Protein AF-A0A662UL74-F1 (afdb_monomer_lite)

Sequence (66 aa):
MELLKEITRIVGEAAGLLRDLVDDPSIGRITGVGASGDTTRKADTVVEEFIISELRRTGIRLCIVT

Radius of gyration: 13.47 Å; chains: 1; bounding box: 31×24×36 Å

pLDDT: mean 90.74, std 5.8, range [66.38, 97.38]

Foldseek 3Di:
DVVVVLLVVLVVVLVVVCVVCVPPPQQQDFPDADPVRRTDGNSNVVSVVSSVVSVVVVPDDDDDDD

Secondary structure (DSSP, 8-state):
-HHHHHHHHHHHHHHHHHHHTTT-TTTT-EEEE-TTSPEEEHHHHHHHHHHHHHHHHT--------

Structure (mmCIF, N/CA/C/O backbone):
data_AF-A0A662UL74-F1
#
_entry.id   AF-A0A662UL74-F1
#
loop_
_atom_site.group_PDB
_atom_site.id
_atom_site.type_symbol
_atom_site.label_atom_id
_atom_site.label_alt_id
_atom_site.label_comp_id
_atom_site.label_asym_id
_atom_site.label_entity_id
_atom_site.label_seq_id
_atom_site.pdbx_PDB_ins_code
_atom_site.Cartn_x
_atom_site.Cartn_y
_atom_site.Cartn_z
_atom_site.occupancy
_atom_site.B_iso_or_equiv
_atom_site.auth_seq_id
_atom_site.auth_comp_id
_atom_site.auth_asym_id
_atom_site.auth_atom_id
_atom_site.pdbx_PDB_model_num
ATOM 1 N N . MET A 1 1 ? -6.463 -2.834 21.438 1.00 66.38 1 MET A N 1
ATOM 2 C CA . MET A 1 1 ? -6.435 -4.159 20.774 1.00 66.38 1 MET A CA 1
ATOM 3 C C . MET A 1 1 ? -7.126 -4.142 19.407 1.00 66.38 1 MET A C 1
ATOM 5 O O . MET A 1 1 ? -6.691 -4.865 18.527 1.00 66.38 1 MET A O 1
ATOM 9 N N . GLU A 1 2 ? -8.151 -3.308 19.205 1.00 83.00 2 GLU A N 1
ATOM 10 C CA . GLU A 1 2 ? -8.875 -3.145 17.929 1.00 83.00 2 GLU A CA 1
ATOM 11 C C . GLU A 1 2 ? -8.012 -2.558 16.796 1.00 83.00 2 GLU A C 1
ATOM 13 O O . GLU A 1 2 ? -7.917 -3.164 15.736 1.00 83.00 2 GLU A O 1
ATOM 18 N N . LEU A 1 3 ? -7.252 -1.486 17.064 1.00 86.06 3 LEU A N 1
ATOM 19 C CA . LEU A 1 3 ? -6.326 -0.896 16.082 1.00 86.06 3 LEU A CA 1
ATOM 20 C C . LEU A 1 3 ? -5.294 -1.904 15.546 1.00 86.06 3 LEU A C 1
ATOM 22 O O . LEU A 1 3 ? -5.023 -1.934 14.354 1.00 86.06 3 LEU A O 1
ATOM 26 N N . LEU A 1 4 ? -4.734 -2.753 16.413 1.00 89.81 4 LEU A N 1
ATOM 27 C CA . LEU A 1 4 ? -3.748 -3.754 15.995 1.00 89.81 4 LEU A CA 1
ATOM 28 C C . LEU A 1 4 ? -4.361 -4.801 15.053 1.00 89.81 4 LEU A C 1
ATOM 30 O O . LEU A 1 4 ? -3.702 -5.233 14.109 1.00 89.81 4 LEU A O 1
ATOM 34 N N . LYS A 1 5 ? -5.617 -5.199 15.296 1.00 91.88 5 LYS A N 1
ATOM 35 C CA . LYS A 1 5 ? -6.343 -6.123 14.416 1.00 91.88 5 LYS A CA 1
ATOM 36 C C . LYS A 1 5 ? -6.594 -5.491 13.049 1.00 91.88 5 LYS A C 1
ATOM 38 O O . LYS A 1 5 ? -6.304 -6.135 12.046 1.00 91.88 5 LYS A O 1
ATOM 43 N N . GLU A 1 6 ? -7.042 -4.236 13.016 1.00 92.38 6 GLU A N 1
ATOM 44 C CA . GLU A 1 6 ? -7.244 -3.509 11.757 1.00 92.38 6 GLU A CA 1
ATOM 45 C C . GLU A 1 6 ? -5.941 -3.324 10.984 1.00 92.38 6 GLU A C 1
ATOM 47 O O . GLU A 1 6 ? -5.886 -3.645 9.803 1.00 92.38 6 GLU A O 1
ATOM 52 N N . ILE A 1 7 ? -4.855 -2.913 11.646 1.00 92.19 7 ILE A N 1
ATOM 53 C CA . ILE A 1 7 ? -3.542 -2.792 10.997 1.00 92.19 7 ILE A CA 1
ATOM 54 C C . ILE A 1 7 ? -3.100 -4.139 10.418 1.00 92.19 7 ILE A C 1
ATOM 56 O O . ILE A 1 7 ? -2.640 -4.196 9.284 1.00 92.19 7 ILE A O 1
ATOM 60 N N . THR A 1 8 ? -3.268 -5.232 11.166 1.00 95.56 8 THR A N 1
ATOM 61 C CA . THR A 1 8 ? -2.877 -6.571 10.698 1.00 95.56 8 THR A CA 1
ATOM 62 C C . THR A 1 8 ? -3.672 -6.988 9.459 1.00 95.56 8 THR A C 1
ATOM 64 O O . THR A 1 8 ? -3.093 -7.523 8.515 1.00 95.56 8 THR A O 1
ATOM 67 N N . ARG A 1 9 ? -4.983 -6.708 9.433 1.00 95.88 9 ARG A N 1
ATOM 68 C CA . ARG A 1 9 ? -5.839 -6.935 8.260 1.00 95.88 9 ARG A CA 1
ATOM 69 C C . ARG A 1 9 ? -5.358 -6.117 7.060 1.00 95.88 9 ARG A C 1
ATOM 71 O O . ARG A 1 9 ? -5.098 -6.693 6.009 1.00 95.88 9 ARG A O 1
ATOM 78 N N . ILE A 1 10 ? -5.179 -4.807 7.240 1.00 96.25 10 ILE A N 1
ATOM 79 C CA . ILE A 1 10 ? -4.763 -3.874 6.180 1.00 96.25 10 ILE A CA 1
ATOM 80 C C . ILE A 1 10 ? -3.402 -4.274 5.598 1.00 96.25 10 ILE A C 1
ATOM 82 O O . ILE A 1 10 ? -3.231 -4.284 4.384 1.00 96.25 10 ILE A O 1
ATOM 86 N N . VAL A 1 11 ? -2.440 -4.660 6.442 1.00 95.44 11 VAL A N 1
ATOM 87 C CA . VAL A 1 11 ? -1.125 -5.145 5.990 1.00 95.44 11 VAL A CA 1
ATOM 88 C C . VAL A 1 11 ? -1.258 -6.439 5.180 1.00 95.44 11 VAL A C 1
ATOM 90 O O . VAL A 1 11 ? -0.580 -6.596 4.165 1.00 95.44 11 VAL A O 1
ATOM 93 N N . GLY A 1 12 ? -2.145 -7.352 5.585 1.00 97.25 12 GLY A N 1
ATOM 94 C CA . GLY A 1 12 ? -2.441 -8.566 4.821 1.00 97.25 12 GLY A CA 1
ATOM 95 C C . GLY A 1 12 ? -3.014 -8.268 3.432 1.00 97.25 12 GLY A C 1
ATOM 96 O O . GLY A 1 12 ? -2.584 -8.866 2.447 1.00 97.25 12 GLY A O 1
ATOM 97 N N . GLU A 1 13 ? -3.933 -7.309 3.337 1.00 97.38 13 GLU A N 1
ATOM 98 C CA . GLU A 1 13 ? -4.523 -6.873 2.066 1.00 97.38 13 GLU A CA 1
ATOM 99 C C . GLU A 1 13 ? -3.506 -6.147 1.177 1.00 97.38 13 GLU A C 1
ATOM 101 O O . GLU A 1 13 ? -3.419 -6.439 -0.014 1.00 97.38 13 GLU A O 1
ATOM 106 N N . ALA A 1 14 ? -2.664 -5.286 1.755 1.00 96.75 14 ALA A N 1
ATOM 107 C CA . ALA A 1 14 ? -1.579 -4.617 1.040 1.00 96.75 14 ALA A CA 1
ATOM 108 C C . ALA A 1 14 ? -0.570 -5.621 0.453 1.00 96.75 14 ALA A C 1
ATOM 110 O O . ALA A 1 14 ? -0.106 -5.458 -0.676 1.00 96.75 14 ALA A O 1
ATOM 111 N N . ALA A 1 15 ? -0.258 -6.695 1.185 1.00 95.38 15 ALA A N 1
ATOM 112 C CA . ALA A 1 15 ? 0.589 -7.774 0.681 1.00 95.38 15 ALA A CA 1
ATOM 113 C C . ALA A 1 15 ? -0.069 -8.550 -0.476 1.00 95.38 15 ALA A C 1
ATOM 115 O O . ALA A 1 15 ? 0.629 -8.985 -1.394 1.00 95.38 15 ALA A O 1
ATOM 116 N N . GLY A 1 16 ? -1.396 -8.718 -0.446 1.00 96.19 16 GLY A N 1
ATOM 117 C CA . GLY A 1 16 ? -2.172 -9.261 -1.565 1.00 96.19 16 GLY A CA 1
ATOM 118 C C . GLY A 1 16 ? -2.092 -8.364 -2.800 1.00 96.19 16 GLY A C 1
ATOM 119 O O . GLY A 1 16 ? -1.695 -8.829 -3.862 1.00 96.19 16 GLY A O 1
ATOM 120 N N . LEU A 1 17 ? -2.341 -7.064 -2.628 1.00 95.19 17 LEU A N 1
ATOM 121 C CA . LEU A 1 17 ? -2.243 -6.063 -3.693 1.00 95.19 17 LEU A CA 1
ATOM 122 C C . LEU A 1 17 ? -0.862 -6.062 -4.364 1.00 95.19 17 LEU A C 1
ATOM 124 O O . LEU A 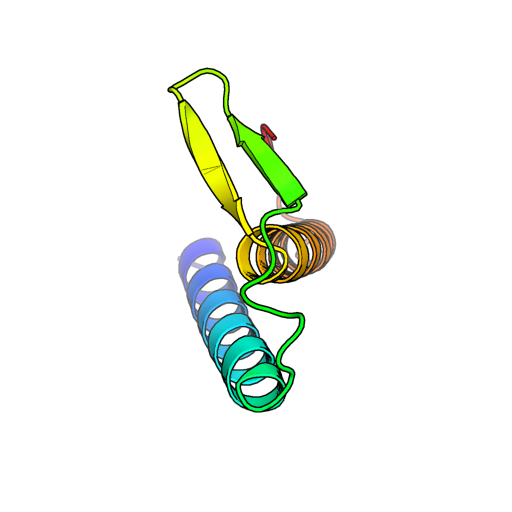1 17 ? -0.765 -6.078 -5.587 1.00 95.19 17 LEU A O 1
ATOM 128 N N . LEU A 1 18 ? 0.218 -6.080 -3.577 1.00 94.31 18 LEU A N 1
ATOM 129 C CA . LEU A 1 18 ? 1.581 -6.146 -4.116 1.00 94.31 18 LEU A CA 1
ATOM 130 C C . LEU A 1 18 ? 1.847 -7.429 -4.903 1.00 94.31 18 LEU A C 1
ATOM 132 O O . LEU A 1 18 ? 2.565 -7.394 -5.900 1.00 94.31 18 LEU A O 1
ATOM 136 N N . ARG A 1 19 ? 1.286 -8.558 -4.460 1.00 94.94 19 ARG A N 1
ATOM 137 C CA . ARG A 1 19 ? 1.420 -9.836 -5.164 1.00 94.94 19 ARG A CA 1
ATOM 138 C C . ARG A 1 19 ? 0.742 -9.785 -6.526 1.00 94.94 19 ARG A C 1
ATOM 140 O O . ARG A 1 19 ? 1.332 -10.253 -7.490 1.00 94.94 19 ARG A O 1
ATOM 147 N N . ASP A 1 20 ? -0.439 -9.186 -6.609 1.00 94.31 20 ASP A N 1
ATOM 148 C CA . ASP A 1 20 ? -1.180 -9.052 -7.868 1.00 94.31 20 ASP A CA 1
ATOM 149 C C . ASP A 1 20 ? -0.473 -8.115 -8.863 1.00 94.31 20 ASP A C 1
ATOM 151 O O . ASP A 1 20 ? -0.665 -8.220 -10.073 1.00 94.31 20 ASP A O 1
ATOM 155 N N . LEU A 1 21 ? 0.381 -7.217 -8.363 1.00 93.19 21 LEU A N 1
ATOM 156 C CA . LEU A 1 21 ? 1.165 -6.273 -9.160 1.00 93.19 21 LEU A CA 1
ATOM 157 C C . LEU A 1 21 ? 2.584 -6.764 -9.483 1.00 93.19 21 LEU A C 1
ATOM 159 O O . LEU A 1 21 ? 3.326 -6.040 -10.145 1.00 93.19 21 LEU A O 1
ATOM 163 N N . VAL A 1 22 ? 2.986 -7.960 -9.038 1.00 91.19 22 VAL A N 1
ATOM 164 C CA . VAL A 1 22 ? 4.376 -8.438 -9.173 1.00 91.19 22 VAL A CA 1
ATOM 165 C C . VAL A 1 22 ? 4.829 -8.554 -10.632 1.00 91.19 22 VAL A C 1
ATOM 167 O O . VAL A 1 22 ? 5.998 -8.319 -10.934 1.00 91.19 22 VAL A O 1
ATOM 170 N N . ASP A 1 23 ? 3.892 -8.856 -11.532 1.00 93.06 23 ASP A N 1
ATOM 171 C CA . ASP A 1 23 ? 4.142 -9.002 -12.966 1.00 93.06 23 ASP A CA 1
ATOM 172 C C . ASP A 1 23 ? 4.004 -7.675 -13.741 1.00 93.06 23 ASP A C 1
ATOM 174 O O . ASP A 1 23 ? 4.267 -7.643 -14.944 1.00 93.06 23 ASP A O 1
ATOM 178 N N . ASP A 1 24 ? 3.618 -6.566 -13.090 1.00 93.94 24 ASP A N 1
ATOM 179 C CA . ASP A 1 24 ? 3.615 -5.235 -13.709 1.00 93.94 24 ASP A CA 1
ATOM 180 C C . ASP A 1 24 ? 5.048 -4.661 -13.702 1.00 93.94 24 ASP A C 1
ATOM 182 O O . ASP A 1 24 ? 5.537 -4.208 -12.662 1.00 93.94 24 ASP A O 1
ATOM 186 N N . PRO A 1 25 ? 5.735 -4.576 -14.859 1.00 90.81 25 PRO A N 1
ATOM 187 C CA . PRO A 1 25 ? 7.113 -4.087 -14.919 1.00 90.81 25 PRO A CA 1
ATOM 188 C C . PRO A 1 25 ? 7.244 -2.611 -14.513 1.00 90.81 25 PRO A C 1
ATOM 190 O O . PRO A 1 25 ? 8.340 -2.140 -14.206 1.00 90.81 25 PRO A O 1
ATOM 193 N N . SER A 1 26 ? 6.143 -1.855 -14.498 1.00 93.38 26 SER A N 1
ATOM 194 C CA . SER A 1 26 ? 6.135 -0.461 -14.067 1.00 93.38 26 SER A CA 1
ATOM 195 C C . SER A 1 26 ? 6.165 -0.300 -12.547 1.00 93.38 26 SER A C 1
ATOM 197 O O . SER A 1 26 ? 6.486 0.794 -12.078 1.00 93.38 26 SER A O 1
ATOM 199 N N . ILE A 1 27 ? 5.880 -1.351 -11.767 1.00 92.62 27 ILE A N 1
ATOM 200 C CA . ILE A 1 27 ? 5.782 -1.262 -10.302 1.00 92.62 27 ILE A CA 1
ATOM 201 C C . ILE A 1 27 ? 7.139 -0.955 -9.646 1.00 92.62 27 ILE A C 1
ATOM 203 O O . ILE A 1 27 ? 7.208 -0.251 -8.639 1.00 92.62 27 ILE A O 1
ATOM 207 N N . GLY A 1 28 ? 8.238 -1.382 -10.276 1.00 92.06 28 GLY A N 1
ATOM 208 C CA . GLY A 1 28 ? 9.607 -1.077 -9.849 1.00 92.06 28 GLY A CA 1
ATOM 209 C C . GLY A 1 28 ? 10.126 0.295 -10.293 1.00 92.06 28 GLY A C 1
ATOM 210 O O . GLY A 1 28 ? 11.237 0.675 -9.915 1.00 92.06 28 GLY A O 1
ATOM 211 N N . ARG A 1 29 ? 9.363 1.048 -11.098 1.00 94.25 29 ARG A N 1
ATOM 212 C CA . ARG A 1 29 ? 9.794 2.348 -11.626 1.00 94.25 29 ARG A CA 1
ATOM 213 C C . ARG A 1 29 ? 9.964 3.352 -10.492 1.00 94.25 29 ARG A C 1
ATOM 215 O O . ARG A 1 29 ? 9.062 3.535 -9.682 1.00 94.25 29 ARG A O 1
ATOM 222 N N . ILE A 1 30 ? 11.091 4.055 -10.508 1.00 93.94 30 ILE A N 1
ATOM 223 C CA . ILE A 1 30 ? 11.367 5.176 -9.609 1.00 93.94 30 ILE A CA 1
ATOM 224 C C . ILE A 1 30 ? 10.430 6.343 -9.952 1.00 93.94 30 ILE A C 1
ATOM 226 O O . ILE A 1 30 ? 10.375 6.784 -11.104 1.00 93.94 30 ILE A O 1
ATOM 230 N N . THR A 1 31 ? 9.692 6.825 -8.957 1.00 91.38 31 THR A N 1
ATOM 231 C CA . THR A 1 31 ? 8.739 7.941 -9.051 1.00 91.38 31 THR A CA 1
ATOM 232 C C . THR A 1 31 ? 9.214 9.182 -8.301 1.00 91.38 31 THR A C 1
ATOM 234 O O . THR A 1 31 ? 8.760 10.278 -8.618 1.00 91.38 31 THR A O 1
ATOM 237 N N . GLY A 1 32 ? 10.161 9.043 -7.371 1.00 89.19 32 GLY A N 1
ATOM 238 C CA . GLY A 1 32 ? 10.700 10.163 -6.607 1.00 89.19 32 GLY A CA 1
ATOM 239 C C . GLY A 1 32 ? 11.950 9.808 -5.809 1.00 89.19 32 GLY A C 1
ATOM 240 O O . GLY A 1 32 ? 12.397 8.660 -5.788 1.00 89.19 32 GLY A O 1
ATOM 241 N N . VAL A 1 33 ? 12.513 10.822 -5.158 1.00 88.25 33 VAL A N 1
ATOM 242 C CA . VAL A 1 33 ? 13.606 10.688 -4.193 1.00 88.25 33 VAL A CA 1
ATOM 243 C C . VAL A 1 33 ? 13.191 11.446 -2.938 1.00 88.25 33 VAL A C 1
ATOM 245 O O . VAL A 1 33 ? 12.862 12.630 -3.014 1.00 88.25 33 VAL A O 1
ATOM 248 N N . GLY A 1 34 ? 13.159 10.752 -1.804 1.00 79.88 34 GLY A N 1
ATOM 249 C CA . GLY A 1 34 ? 12.819 11.323 -0.508 1.00 79.88 34 GLY A CA 1
ATOM 250 C C . GLY A 1 34 ? 13.890 12.291 -0.004 1.00 79.88 34 GLY A C 1
ATOM 251 O O . GLY A 1 34 ? 15.023 12.311 -0.485 1.00 79.88 34 GLY A O 1
ATOM 252 N N . ALA A 1 35 ? 13.550 13.079 1.017 1.00 76.06 35 ALA A N 1
ATOM 253 C CA . ALA A 1 35 ? 14.467 14.055 1.617 1.00 76.06 35 ALA A CA 1
ATOM 254 C C . ALA A 1 35 ? 15.745 13.420 2.209 1.00 76.06 35 ALA A C 1
ATOM 256 O O . ALA A 1 35 ? 16.773 14.087 2.311 1.00 76.06 35 ALA A O 1
ATOM 257 N N . SER A 1 36 ? 15.690 12.134 2.570 1.00 82.94 36 SER A N 1
ATOM 258 C CA . SER A 1 36 ? 16.820 11.316 3.032 1.00 82.94 36 SER A CA 1
ATOM 259 C C . SER A 1 36 ? 17.715 10.785 1.903 1.00 82.94 36 SER A C 1
ATOM 261 O O . SER A 1 36 ? 18.749 10.186 2.185 1.00 82.94 36 SER A O 1
ATOM 263 N N . GLY A 1 37 ? 17.342 10.991 0.635 1.00 84.31 37 GLY A N 1
ATOM 264 C CA . GLY A 1 37 ? 18.004 10.395 -0.530 1.00 84.31 37 GLY A CA 1
ATOM 265 C C . GLY A 1 37 ? 17.469 9.010 -0.913 1.00 84.31 37 GLY A C 1
ATOM 266 O O . GLY A 1 37 ? 17.929 8.432 -1.899 1.00 84.31 37 GLY A O 1
ATOM 267 N N . ASP A 1 38 ? 16.486 8.487 -0.175 1.00 88.06 38 ASP A N 1
ATOM 268 C CA . ASP A 1 38 ? 15.866 7.198 -0.475 1.00 88.06 38 ASP A CA 1
ATOM 269 C C . ASP A 1 38 ? 15.026 7.264 -1.747 1.00 88.06 38 ASP A C 1
ATOM 271 O O . ASP A 1 38 ? 14.364 8.255 -2.047 1.00 88.06 38 ASP A O 1
ATOM 275 N N . THR A 1 39 ? 15.053 6.186 -2.519 1.00 91.88 39 THR A N 1
ATOM 276 C CA . THR A 1 39 ? 14.336 6.119 -3.789 1.00 91.88 39 THR A CA 1
ATOM 277 C C . THR A 1 39 ? 12.902 5.653 -3.572 1.00 91.88 39 THR A C 1
ATOM 279 O O . THR A 1 39 ? 12.695 4.537 -3.101 1.00 91.88 39 THR A O 1
ATOM 282 N N . THR A 1 40 ? 11.925 6.459 -3.984 1.00 90.81 40 THR A N 1
ATOM 283 C CA . THR A 1 40 ? 10.510 6.068 -4.009 1.00 90.81 40 THR A CA 1
ATOM 284 C C . THR A 1 40 ? 10.205 5.382 -5.331 1.00 90.81 40 THR A C 1
ATOM 286 O O . THR A 1 40 ? 10.470 5.931 -6.407 1.00 90.81 40 THR A O 1
ATOM 289 N N . ARG A 1 41 ? 9.654 4.173 -5.269 1.00 94.38 41 ARG A N 1
ATOM 290 C CA . ARG A 1 41 ? 9.148 3.423 -6.420 1.00 94.38 41 ARG A CA 1
ATOM 291 C C . ARG A 1 41 ? 7.631 3.517 -6.486 1.00 94.38 41 ARG A C 1
ATOM 293 O O . ARG A 1 41 ? 6.958 3.783 -5.496 1.00 94.38 41 ARG A O 1
ATOM 300 N N . LYS A 1 42 ? 7.077 3.215 -7.657 1.00 93.75 42 LYS A N 1
ATOM 301 C CA . LYS A 1 42 ? 5.627 3.149 -7.870 1.00 93.75 42 LYS A CA 1
ATOM 302 C C . LYS A 1 42 ? 4.943 2.189 -6.884 1.00 93.75 42 LYS A C 1
ATOM 304 O O . LYS A 1 42 ? 3.861 2.510 -6.405 1.00 93.75 42 LYS A O 1
ATOM 309 N N . ALA A 1 43 ? 5.580 1.059 -6.557 1.00 93.12 43 ALA A N 1
ATOM 310 C CA . ALA A 1 43 ? 5.114 0.123 -5.530 1.00 93.12 43 ALA A CA 1
ATOM 311 C C . ALA A 1 43 ? 4.848 0.809 -4.180 1.00 93.12 43 ALA A C 1
ATOM 313 O O . ALA A 1 43 ? 3.800 0.586 -3.577 1.00 93.12 43 ALA A O 1
ATOM 314 N N . ASP A 1 44 ? 5.780 1.662 -3.747 1.00 91.94 44 ASP A N 1
ATOM 315 C CA . ASP A 1 44 ? 5.724 2.345 -2.454 1.00 91.94 44 ASP A CA 1
ATOM 316 C C . ASP A 1 44 ? 4.512 3.283 -2.417 1.00 91.94 44 ASP A C 1
ATOM 318 O O . ASP A 1 44 ? 3.688 3.195 -1.512 1.00 91.94 44 ASP A O 1
ATOM 322 N N . THR A 1 45 ? 4.336 4.091 -3.469 1.00 91.94 45 THR A N 1
ATOM 323 C CA . THR A 1 45 ? 3.198 5.014 -3.599 1.00 91.94 45 THR A CA 1
ATOM 324 C C . THR A 1 45 ? 1.855 4.282 -3.611 1.00 91.94 45 THR A C 1
ATOM 326 O O . THR A 1 45 ? 0.940 4.668 -2.891 1.00 91.94 45 THR A O 1
ATOM 329 N N . VAL A 1 46 ? 1.727 3.206 -4.396 1.00 93.88 46 VAL A N 1
ATOM 330 C CA . VAL A 1 46 ? 0.467 2.448 -4.513 1.00 93.88 46 VAL A CA 1
ATOM 331 C C . VAL A 1 46 ? 0.055 1.843 -3.170 1.00 93.88 46 VAL A C 1
ATOM 333 O O . VAL A 1 46 ? -1.112 1.913 -2.784 1.00 93.88 46 VAL A O 1
ATOM 336 N N . VAL A 1 47 ? 1.007 1.252 -2.449 1.00 95.06 47 VAL A N 1
ATOM 337 C CA . VAL A 1 47 ? 0.735 0.639 -1.145 1.00 95.06 47 VAL A CA 1
ATOM 338 C C . VAL A 1 47 ? 0.434 1.691 -0.089 1.00 95.06 47 VAL A C 1
ATOM 340 O O . VAL A 1 47 ? -0.483 1.499 0.708 1.00 95.06 47 VAL A O 1
ATOM 343 N N . GLU A 1 48 ? 1.163 2.803 -0.085 1.00 93.50 48 GLU A N 1
ATOM 344 C CA . GLU A 1 48 ? 0.922 3.900 0.847 1.00 93.50 48 GLU A CA 1
ATOM 345 C C . GLU A 1 48 ? -0.486 4.484 0.669 1.00 93.50 48 GLU A C 1
ATOM 347 O O . GLU A 1 48 ? -1.245 4.567 1.637 1.00 93.50 48 GLU A O 1
ATOM 352 N N . GLU A 1 49 ? -0.884 4.801 -0.567 1.00 93.94 49 GLU A N 1
ATOM 353 C CA . GLU A 1 49 ? -2.226 5.306 -0.878 1.00 93.94 49 GLU A CA 1
ATOM 354 C C . GLU A 1 49 ? -3.323 4.322 -0.445 1.00 93.94 49 GLU A C 1
ATOM 356 O O . GLU A 1 49 ? -4.327 4.729 0.154 1.00 93.94 49 GLU A O 1
ATOM 361 N N . PHE A 1 50 ? -3.117 3.024 -0.692 1.00 95.62 50 PHE A N 1
ATOM 362 C CA . PHE A 1 50 ? -4.026 1.967 -0.253 1.00 95.62 50 PHE A CA 1
ATOM 363 C C . PHE A 1 50 ? -4.168 1.937 1.276 1.00 95.62 50 PHE A C 1
ATOM 365 O O . PHE A 1 50 ? -5.284 2.010 1.797 1.00 95.62 50 PHE A O 1
ATOM 372 N N . ILE A 1 51 ? -3.049 1.891 2.006 1.00 95.06 51 ILE A N 1
ATOM 373 C CA . ILE A 1 51 ? -3.044 1.831 3.473 1.00 95.06 51 ILE A CA 1
ATOM 374 C C . ILE A 1 51 ? -3.712 3.077 4.063 1.00 95.06 51 ILE A C 1
ATOM 376 O O . ILE A 1 51 ? -4.538 2.958 4.967 1.00 95.06 51 ILE A O 1
ATOM 380 N N . ILE A 1 52 ? -3.405 4.270 3.547 1.00 93.69 52 ILE A N 1
ATOM 381 C CA . ILE A 1 52 ? -4.011 5.526 4.012 1.00 93.69 52 ILE A CA 1
ATOM 382 C C . ILE A 1 52 ? -5.523 5.522 3.772 1.00 93.69 52 ILE A C 1
ATOM 384 O O . ILE A 1 52 ? -6.283 5.933 4.655 1.00 93.69 52 ILE A O 1
ATOM 388 N N . SER A 1 53 ? -5.973 5.057 2.604 1.00 94.06 53 SER A N 1
ATOM 389 C CA . SER A 1 53 ? -7.397 4.924 2.283 1.00 94.06 53 SER A 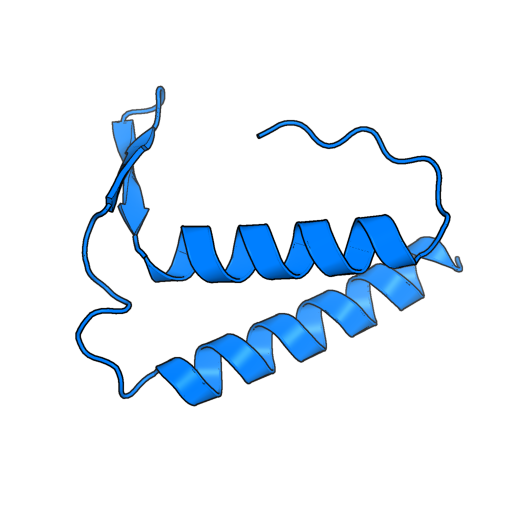CA 1
ATOM 390 C C . SER A 1 53 ? -8.110 4.003 3.276 1.00 94.06 53 SER A C 1
ATOM 392 O O . SER A 1 53 ? -9.146 4.380 3.828 1.00 94.06 53 SER A O 1
ATOM 394 N N . GLU A 1 54 ? -7.539 2.835 3.569 1.00 94.81 54 GLU A N 1
ATOM 395 C CA . GLU A 1 54 ? -8.126 1.879 4.511 1.00 94.81 54 GLU A CA 1
ATOM 396 C C . GLU A 1 54 ? -8.110 2.395 5.953 1.00 94.81 54 GLU A C 1
ATOM 398 O O . GLU A 1 54 ? -9.132 2.342 6.638 1.00 94.81 54 GLU A O 1
ATOM 403 N N . LEU A 1 55 ? -7.009 3.002 6.405 1.00 91.94 55 LEU A N 1
ATOM 404 C CA . LEU A 1 55 ? -6.922 3.610 7.736 1.00 91.94 55 LEU A CA 1
ATOM 405 C C . LEU A 1 55 ? -7.974 4.707 7.932 1.00 91.94 55 LEU A C 1
ATOM 407 O O . LEU A 1 55 ? -8.610 4.760 8.986 1.00 91.94 55 LEU A O 1
ATOM 411 N N . ARG A 1 56 ? -8.229 5.542 6.917 1.00 90.75 56 ARG A N 1
ATOM 412 C CA . ARG A 1 56 ? -9.282 6.573 6.962 1.00 90.75 56 ARG A CA 1
ATOM 413 C C . ARG A 1 56 ? -10.693 5.985 7.081 1.00 90.75 56 ARG A C 1
ATOM 415 O O . ARG A 1 56 ? -11.563 6.637 7.653 1.00 90.75 56 ARG A O 1
ATOM 422 N N . ARG A 1 57 ? -10.925 4.764 6.588 1.00 91.50 57 ARG A N 1
ATOM 423 C CA . ARG A 1 57 ? -12.223 4.066 6.670 1.00 91.50 57 ARG A CA 1
ATOM 424 C C . ARG A 1 57 ? -12.484 3.414 8.026 1.00 91.50 57 ARG A C 1
ATOM 426 O O . ARG A 1 57 ? -13.637 3.144 8.339 1.00 91.50 57 ARG A O 1
ATOM 433 N N . THR A 1 58 ? -11.454 3.211 8.849 1.00 88.25 58 THR A N 1
ATOM 434 C CA . THR A 1 58 ? -11.604 2.588 10.180 1.00 88.25 58 THR A CA 1
ATOM 435 C C . THR A 1 58 ? -12.394 3.44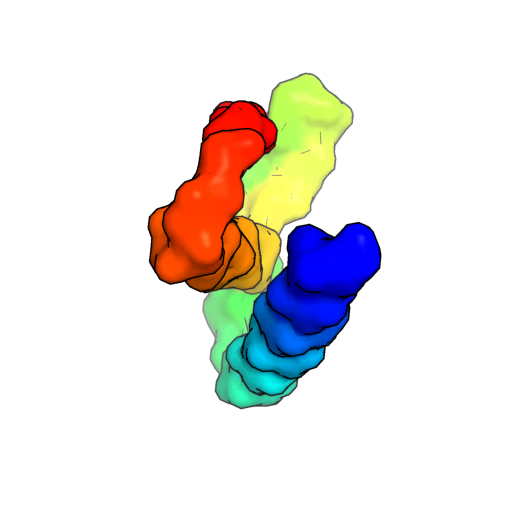0 11.180 1.00 88.25 58 THR A C 1
ATOM 437 O O . THR A 1 58 ? -12.812 2.936 12.218 1.00 88.25 58 THR A O 1
ATOM 440 N N . GLY A 1 59 ? -12.563 4.744 10.924 1.00 85.56 59 GLY A N 1
ATOM 441 C CA . GLY A 1 59 ? -13.166 5.682 11.880 1.00 85.56 59 GLY A CA 1
ATOM 442 C C . GLY A 1 59 ? -12.285 5.993 13.100 1.00 85.56 59 GLY A C 1
ATOM 443 O O . GLY A 1 59 ? -12.694 6.751 13.982 1.00 85.56 59 GLY A O 1
ATOM 444 N N . ILE A 1 60 ? -11.064 5.449 13.160 1.00 86.38 60 ILE A N 1
ATOM 445 C CA . ILE A 1 60 ? -10.099 5.717 14.226 1.00 86.38 60 ILE A CA 1
ATOM 446 C C . ILE A 1 60 ? -9.491 7.107 14.002 1.00 86.38 60 ILE A C 1
ATOM 448 O O . ILE A 1 60 ? -9.082 7.458 12.896 1.00 86.38 60 ILE A O 1
ATOM 452 N N . ARG A 1 61 ? -9.395 7.915 15.067 1.00 87.94 61 ARG A N 1
ATOM 453 C CA . ARG A 1 61 ? -8.680 9.200 15.009 1.00 87.94 61 ARG A CA 1
ATOM 454 C C . ARG A 1 61 ? -7.179 8.948 14.900 1.00 87.94 61 ARG A C 1
ATOM 456 O O . ARG A 1 61 ? -6.536 8.609 15.890 1.00 87.94 61 ARG A O 1
ATOM 463 N N . LEU A 1 62 ? -6.645 9.133 13.699 1.00 85.75 62 LEU A N 1
ATOM 464 C CA . LEU A 1 62 ? -5.241 8.932 13.360 1.00 85.75 62 LEU A CA 1
ATOM 465 C C . LEU A 1 62 ? -4.638 10.241 12.842 1.00 85.75 62 LEU A C 1
ATOM 467 O O . LEU A 1 62 ? -5.287 10.97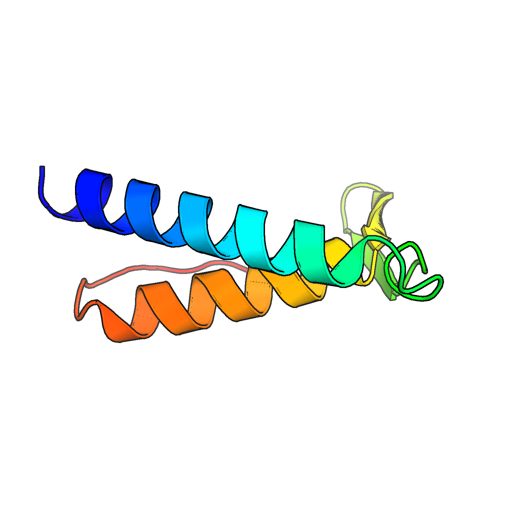9 12.102 1.00 85.75 62 LEU A O 1
ATOM 471 N N . CYS A 1 63 ? -3.388 10.512 13.216 1.00 88.88 63 CYS A N 1
ATOM 472 C CA . CYS A 1 63 ? -2.557 11.518 12.561 1.00 88.88 63 CYS A CA 1
ATOM 473 C C . CYS A 1 63 ? -1.662 10.785 11.560 1.00 88.88 63 CYS A C 1
ATOM 475 O O . CYS A 1 63 ? -0.873 9.933 11.967 1.00 88.88 63 CYS A O 1
ATOM 477 N N . ILE A 1 64 ? -1.822 11.072 10.270 1.00 85.06 64 ILE A N 1
ATOM 478 C CA . ILE A 1 64 ? -1.027 10.478 9.190 1.00 85.06 64 ILE A CA 1
ATOM 479 C C . ILE A 1 64 ? -0.090 11.568 8.674 1.00 85.06 64 ILE A C 1
ATOM 481 O O . ILE A 1 64 ? -0.556 12.654 8.332 1.00 85.06 64 ILE A O 1
ATOM 485 N N . VAL A 1 65 ? 1.209 11.276 8.642 1.00 81.75 65 VAL A N 1
ATOM 486 C CA . VAL A 1 65 ? 2.252 12.174 8.132 1.00 81.75 65 VAL A CA 1
ATOM 487 C C . VAL A 1 65 ? 2.873 11.498 6.914 1.00 81.75 65 VAL A C 1
ATOM 489 O O . VAL A 1 65 ? 3.343 10.369 7.040 1.00 81.75 65 VAL A O 1
ATOM 492 N N . THR A 1 66 ? 2.821 12.177 5.769 1.00 72.62 66 THR A N 1
ATOM 493 C CA . THR A 1 66 ? 3.333 11.740 4.458 1.00 72.62 66 THR A CA 1
ATOM 494 C C . THR A 1 66 ? 4.329 12.760 3.939 1.00 72.62 66 THR A C 1
ATOM 496 O O . THR A 1 66 ? 3.980 13.963 4.039 1.00 72.62 66 THR A O 1
#

=== Feature glossary ===
Key to the feature types in this record:

— What the protein is —

Primary structure: the covalent order of the twenty standard amino acids along the backbone. Two proteins with the same sequence will (almost always) fold to the same structure; two with 30% identity often share a fold but not the details.

Database cross-references. InterPro integrates a dozen domain/family signature datab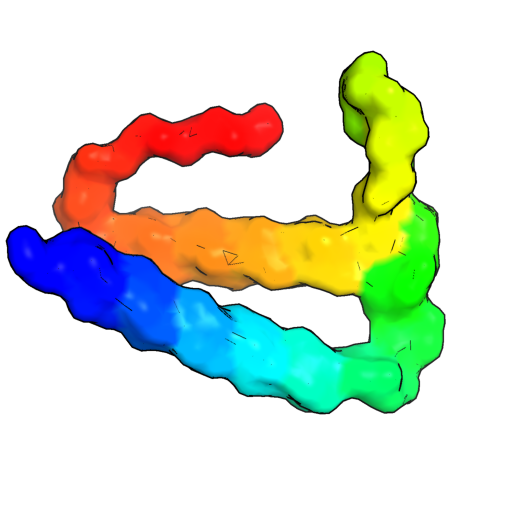ases into unified entries with residue-range hits. GO terms attach function/process/location labels with evidence codes. CATH codes position the fold in a four-level structural taxonomy. Organism is the NCBI-taxonomy species name.

— Where its atoms are —

The mmCIF block holds the 3D Cartesian coordinates of each backbone atom (N, Cα, C, O) in ångströms. mmCIF is the PDB's canonical archive format — a tagged-loop text representation of the atomic model.

Six rendered views show the 3D structure from the faces of a cube — i.e. along ±x, ±y, ±z. Rendering representation is drawn randomly per protein from cartoon (secondary-structure ribbons), sticks (backbone bonds), or molecular surface; coloring is either N→C rainbow (blue at the N-terminus through red at the C-terminus) or one color per chain.

— Local backbone conformation —

DSSP 8-state secondary structure assigns each residue one of H (α-helix), G (3₁₀-helix), I (π-helix), E (extended β-strand), B (isolated β-bridge), T (hydrogen-bonded turn), S (bend), or '-' (coil). The assignment is computed from backbone hydrogen-bond geometry via the Kabsch–Sander algorithm.

P-SEA three-state annotation labels each residue as helix, strand, or coil based purely on the geometry of the Cα trace. It serves as a fallback when the full backbone (and thus DSSP) is unavailable.

The φ/ψ torsion pair specifies the backbone conformation at each residue. φ rotates about the N–Cα bond, ψ about the Cα–C bond. Steric clashes forbid most of the (φ, ψ) plane — the allowed regions (α-helix basin, β-sheet basin, left-handed helix) are the Ramachandran-allowed regions.

— Global shape and packing —

The geometric summary reports three shape descriptors. Rg (radius of gyration) measures how spread out the Cα atoms are about their centre of mass; compact globular proteins have small Rg, elongated or unfolded ones large. Cα contacts (<8 Å, |i−j|>4) count long-range residue pairs in spatial proximity — high for tightly packed folds, near zero for rods or random coil. The bounding-box extents give the protein's footprint along x, y, z in Å.

Accessible surface area quantifies burial. A residue with SASA near zero is packed into the hydrophobic core; one with SASA >100 Å² sits on the surface. Computed here via the Shrake–Rupley numerical algorithm with a 1.4 Å probe.

Plot images: a contact map (which residues are close in 3D, as an N×N binary image), a Ramachandran scatter (backbone torsion angles, revealing secondary-structure composition at a glance), and — for AlphaFold structures — a PAE heatmap (pairwise prediction confidence).

— Structural neighborhood —

The Foldseek 3Di string encodes local tertiary geometry as a 20-letter alphabet — one character per residue — derived from the relative positions of nearby Cα atoms. Unlike the amino-acid sequence, 3Di is a direct function of the 3D structure, so two proteins with the same fold have similar 3Di strings even at low sequence identity.

Nearest PDB neighbors are the top structural mat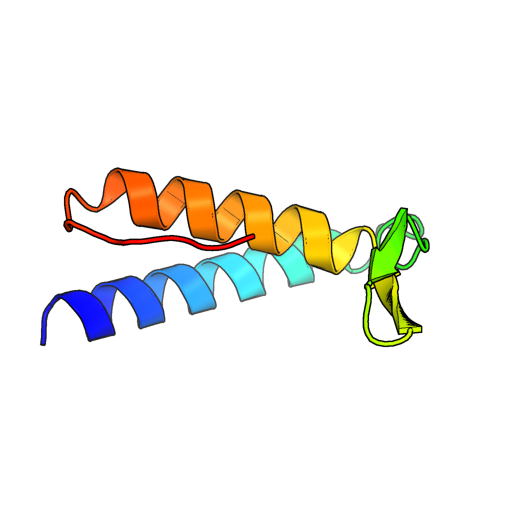ches found by Foldseek when searching this structure against the entire Protein Data Bank. Each hit reports a TM-score (0 to 1; >0.5 almost always implies the same fold) and an E-value. These are *structural* homologs — they may share no detectable sequence similarity.

— Confidence and disorder —

For AlphaFold models, the B-factor field carries pLDDT — the model's own estimate of local accuracy on a 0–100 scale. Regions with pLDDT<50 should be treated as essentially unmodeled; they often correspond to intrinsically disordered segments.

B-factor (Debye–Waller factor) reflects atomic displacement in the crystal lattice. It is an experimental observable (units Å²), not a prediction; low values mean the atom is pinned down, high values mean it moves or is heterogeneous across the crystal.

Predicted aligned error is AlphaFold's pairwise confidence. Unlike pLDDT (per-residue), PAE is per-residue-pair and captures whether two parts of the structure are correctly placed relative to each other. Units are ångströms of expected positional error.